Protein AF-S0F4K4-F1 (afdb_monomer_lite)

InterPro domains:
  IPR004452 L-lactate oxidation iron-sulfur protein LutB/LldF [PTHR47153] (4-119)
  IPR009051 Alpha-helical ferredoxin [G3DSA:1.10.1060.10] (3-55)
  IPR017896 4Fe-4S ferredoxin-type, iron-sulphur binding domain [PS51379] (7-36)
  IPR017900 4Fe-4S ferredoxin, iron-sulphur binding, conserved site [PS00198] (17-28)

Sequence (120 aa):
MGMLKDPQQYYDNVSACSLCHSCQNVCPAKVDLADQIYCWRQKLHTLGVASPSKKLMSGGMQFLMERPSLFNMALHHASVANALPHWLVYNSLNDWGKEHEMPVFAKESFNEMWKKNKVK

Secondary structure (DSSP, 8-state):
-HHHH-TTTSTTGGGG-----HHHHT-TT---HHHHHHHHHHHTTTTT-S-HHHHHHHHHHHHHHT-HHHHHHHHHHGGGGGGS-HHHHSSTT-SGGGTSPPP---SS-HHHHHHTT---

Structure (mmCIF, N/CA/C/O backbone):
data_AF-S0F4K4-F1
#
_entry.id   AF-S0F4K4-F1
#
loop_
_atom_site.group_PDB
_atom_site.id
_atom_site.type_symbol
_atom_site.label_atom_id
_atom_site.label_alt_id
_atom_site.label_comp_id
_atom_site.label_asym_id
_atom_site.label_entity_id
_atom_site.label_seq_id
_atom_site.pdbx_PDB_ins_code
_atom_site.Cartn_x
_atom_site.Cartn_y
_atom_site.Cartn_z
_atom_site.occupancy
_atom_site.B_iso_or_equiv
_atom_site.auth_seq_id
_atom_site.auth_comp_id
_atom_site.auth_asym_id
_atom_site.auth_atom_id
_atom_site.pdbx_PDB_model_num
ATOM 1 N N . MET A 1 1 ? -15.526 6.062 21.512 1.00 62.91 1 MET A N 1
ATOM 2 C CA . MET A 1 1 ? -14.787 5.506 20.356 1.00 62.91 1 MET A CA 1
ATOM 3 C C . MET A 1 1 ? -15.392 4.160 19.993 1.00 62.91 1 MET A C 1
ATOM 5 O O . MET A 1 1 ? -15.484 3.329 20.887 1.00 62.91 1 MET A O 1
ATOM 9 N N . GLY A 1 2 ? -15.823 3.950 18.743 1.00 79.12 2 GLY A N 1
ATOM 10 C CA . GLY A 1 2 ? -16.499 2.710 18.317 1.00 79.12 2 GLY A CA 1
ATOM 11 C C . GLY A 1 2 ? -15.707 1.443 18.658 1.00 79.12 2 GLY A C 1
ATOM 12 O O . GLY A 1 2 ? -16.232 0.571 19.339 1.00 79.12 2 GLY A O 1
ATOM 13 N N . MET A 1 3 ? -14.406 1.423 18.344 1.00 85.94 3 MET A N 1
ATOM 14 C CA . MET A 1 3 ? -13.493 0.312 18.671 1.00 85.94 3 MET A CA 1
ATOM 15 C C . MET A 1 3 ? -13.393 -0.033 20.159 1.00 85.94 3 MET A C 1
ATOM 17 O O . MET A 1 3 ? -13.126 -1.178 20.493 1.00 85.94 3 MET A O 1
ATOM 21 N N . LEU A 1 4 ? -13.569 0.943 21.055 1.00 85.75 4 LEU A N 1
ATOM 22 C CA . LEU A 1 4 ? -13.535 0.699 22.500 1.00 85.75 4 LEU A CA 1
ATOM 23 C C . LEU A 1 4 ? -14.845 0.069 22.992 1.00 85.75 4 LEU A C 1
ATOM 25 O O . LEU A 1 4 ? -14.841 -0.655 23.980 1.00 85.75 4 LEU A O 1
ATOM 29 N N . LYS A 1 5 ? -15.963 0.372 22.320 1.00 89.38 5 LYS A N 1
ATOM 30 C CA . LYS A 1 5 ? -17.294 -0.119 22.685 1.00 89.38 5 LYS A CA 1
ATOM 31 C C . LYS A 1 5 ? -17.545 -1.520 22.130 1.00 89.38 5 LYS A C 1
ATOM 33 O O . LYS A 1 5 ? -17.977 -2.386 22.876 1.00 89.38 5 LYS A O 1
ATOM 38 N N . ASP A 1 6 ? -17.292 -1.714 20.838 1.00 90.50 6 ASP A N 1
ATOM 39 C CA . ASP A 1 6 ? -17.453 -3.000 20.158 1.00 90.50 6 ASP A CA 1
ATOM 40 C C . ASP A 1 6 ? -16.468 -3.105 18.973 1.00 90.50 6 ASP A C 1
ATOM 42 O O . ASP A 1 6 ? -16.699 -2.537 17.900 1.00 90.50 6 ASP A O 1
ATOM 46 N N . PRO A 1 7 ? -15.345 -3.822 19.141 1.00 89.12 7 PRO A N 1
ATOM 47 C CA . PRO A 1 7 ? -14.360 -3.990 18.080 1.00 89.12 7 PRO A CA 1
ATOM 48 C C . PRO A 1 7 ? -14.871 -4.757 16.856 1.00 89.12 7 PRO A C 1
ATOM 50 O O . PRO A 1 7 ? -14.326 -4.549 15.778 1.00 89.12 7 PRO A O 1
ATOM 53 N N . GLN A 1 8 ? -15.858 -5.652 16.994 1.00 89.50 8 GLN A N 1
ATOM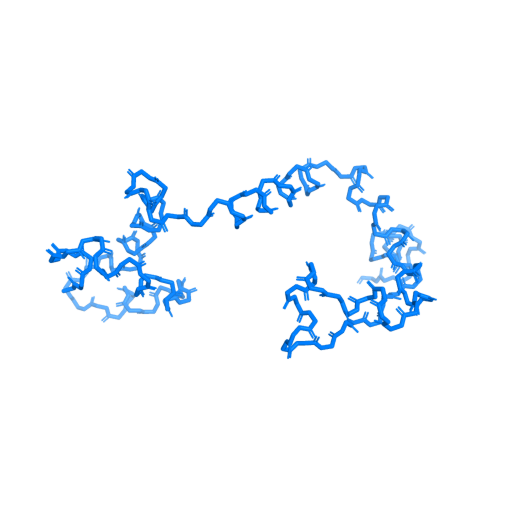 54 C CA . GLN A 1 8 ? -16.369 -6.455 15.875 1.00 89.50 8 GLN A CA 1
ATOM 55 C C . GLN A 1 8 ? -17.377 -5.681 15.035 1.00 89.50 8 GLN A C 1
ATOM 57 O O . GLN A 1 8 ? -17.433 -5.872 13.824 1.00 89.50 8 GLN A O 1
ATOM 62 N N . GLN A 1 9 ? -18.149 -4.792 15.659 1.00 90.81 9 GLN A N 1
ATOM 63 C CA . GLN A 1 9 ? -19.102 -3.952 14.944 1.00 90.81 9 GLN A CA 1
ATOM 64 C C . GLN A 1 9 ? -18.426 -2.766 14.238 1.00 90.81 9 GLN A C 1
ATOM 66 O O . GLN A 1 9 ? -18.838 -2.400 13.142 1.00 90.81 9 GLN A O 1
ATOM 71 N N . TYR A 1 10 ? -17.404 -2.159 14.854 1.00 91.25 10 TYR A N 1
ATOM 72 C CA . TYR A 1 10 ? -16.856 -0.858 14.430 1.00 91.25 10 TYR A CA 1
ATOM 73 C C . TYR A 1 10 ? -15.440 -0.918 13.829 1.00 91.25 10 TYR A C 1
ATOM 75 O O . TYR A 1 10 ? -14.767 0.118 13.769 1.00 91.25 10 TYR A O 1
ATOM 83 N N . TYR A 1 11 ? -14.974 -2.101 13.416 1.00 89.44 11 TYR A N 1
ATOM 84 C CA . TYR A 1 11 ? -13.607 -2.344 12.926 1.00 89.44 11 TYR A CA 1
ATOM 85 C C . TYR A 1 11 ? -13.213 -1.548 11.678 1.00 89.44 11 TYR A C 1
ATOM 87 O O . TYR A 1 11 ? -12.034 -1.321 11.425 1.00 89.44 11 TYR A O 1
ATOM 95 N N . ASP A 1 12 ? -14.184 -1.141 10.880 1.00 88.25 12 ASP A N 1
ATOM 96 C CA . ASP A 1 12 ? -14.013 -0.386 9.644 1.00 88.25 12 ASP A CA 1
ATOM 97 C C . ASP A 1 12 ? -13.630 1.081 9.898 1.00 88.25 12 ASP A C 1
ATOM 99 O O . ASP A 1 12 ? -12.842 1.665 9.151 1.00 88.25 12 ASP A O 1
ATOM 103 N N . ASN A 1 13 ? -14.096 1.664 11.006 1.00 90.75 13 ASN A N 1
ATOM 104 C CA . ASN A 1 13 ? -13.849 3.067 11.35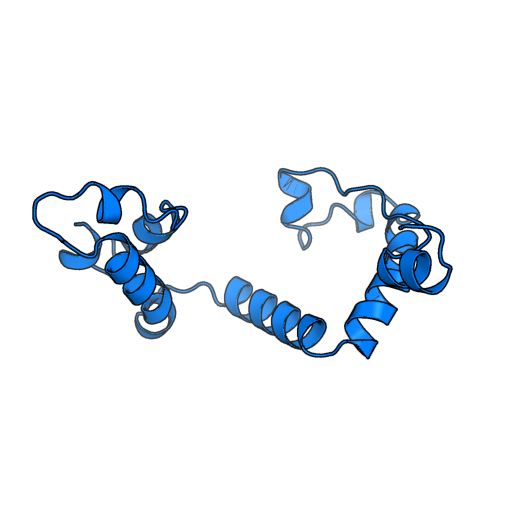0 1.00 90.75 13 ASN A CA 1
ATOM 105 C C . ASN A 1 13 ? -12.363 3.406 11.483 1.00 90.75 13 ASN A C 1
ATOM 107 O O . ASN A 1 13 ? -11.948 4.523 11.165 1.00 90.75 13 ASN A O 1
ATOM 111 N N . VAL A 1 14 ? -11.530 2.459 11.933 1.00 91.25 14 VAL A N 1
ATOM 112 C CA . VAL A 1 14 ? -10.087 2.718 12.042 1.00 91.25 14 VAL A CA 1
ATOM 113 C C . VAL A 1 14 ? -9.440 2.921 10.682 1.00 91.25 14 VAL A C 1
ATOM 115 O O . VAL A 1 14 ? -8.405 3.581 10.621 1.00 91.25 14 VAL A O 1
ATOM 118 N N . SER A 1 15 ? -10.026 2.418 9.592 1.00 88.50 15 SER A N 1
ATOM 119 C CA . SER A 1 15 ? -9.527 2.606 8.226 1.00 88.50 15 SER A CA 1
ATOM 120 C C . SER A 1 15 ? -9.782 4.012 7.674 1.00 88.50 15 SER A C 1
ATOM 122 O O . SER A 1 15 ? -9.051 4.431 6.783 1.00 88.50 15 SER A O 1
ATOM 124 N N . ALA A 1 16 ? -10.716 4.781 8.246 1.00 90.81 16 ALA A N 1
ATOM 125 C CA . ALA A 1 16 ? -10.994 6.158 7.824 1.00 90.81 16 ALA A CA 1
ATOM 126 C C . ALA A 1 16 ? -9.877 7.159 8.197 1.00 90.81 16 ALA A C 1
ATOM 128 O O . ALA A 1 16 ? -9.755 8.223 7.597 1.00 90.81 16 ALA A O 1
ATOM 129 N N . CYS A 1 17 ? -9.042 6.838 9.191 1.00 92.50 17 CYS A N 1
ATOM 130 C CA . CYS A 1 17 ? -7.933 7.697 9.610 1.00 92.50 17 CYS A CA 1
ATOM 131 C C . CYS A 1 17 ? -6.752 7.629 8.619 1.00 92.50 17 CYS A C 1
ATOM 133 O O . CYS A 1 17 ? -6.237 6.554 8.336 1.00 92.50 17 CYS A O 1
ATOM 135 N N . SER A 1 18 ? -6.226 8.756 8.143 1.00 94.12 18 SER A N 1
ATOM 136 C CA . SER A 1 18 ? -5.025 8.761 7.285 1.00 94.12 18 SER A CA 1
ATOM 137 C C . SER A 1 18 ? -3.701 8.588 8.045 1.00 94.12 18 SER A C 1
ATOM 139 O O . SER A 1 18 ? -2.650 8.551 7.417 1.00 94.12 18 SER A O 1
ATOM 141 N N . LEU A 1 19 ? -3.739 8.480 9.382 1.00 94.75 19 LEU A N 1
ATOM 142 C CA . LEU A 1 19 ? -2.563 8.464 10.267 1.00 94.75 19 LEU A CA 1
ATOM 143 C C . LEU A 1 19 ? -1.643 9.690 10.089 1.00 94.75 19 LEU A C 1
ATOM 145 O O . LEU A 1 19 ? -0.429 9.592 10.187 1.00 94.75 19 LEU A O 1
ATOM 149 N N . CYS A 1 20 ? -2.212 10.879 9.873 1.00 95.50 20 CYS A N 1
ATOM 150 C CA . CYS A 1 20 ? -1.435 12.122 9.764 1.00 95.50 20 CYS A CA 1
ATOM 151 C C . CYS A 1 20 ? -0.954 12.707 11.112 1.00 95.50 20 CYS A C 1
ATOM 153 O O . CYS A 1 20 ? -0.313 13.753 11.122 1.00 95.50 20 CYS A O 1
ATOM 155 N N . HIS A 1 21 ? -1.305 12.084 12.247 1.00 94.88 21 HIS A N 1
ATOM 156 C CA . HIS A 1 21 ? -0.977 12.503 13.626 1.00 94.88 21 HIS A CA 1
ATOM 157 C C . HIS A 1 21 ? -1.412 13.923 14.049 1.00 94.88 21 HIS A C 1
ATOM 159 O O . HIS A 1 21 ? -1.108 14.357 15.161 1.00 94.88 21 HIS A O 1
ATOM 165 N N . SER A 1 22 ? -2.191 14.643 13.235 1.00 95.31 22 SER A N 1
ATOM 166 C CA . SER A 1 22 ? -2.631 16.007 13.564 1.00 95.31 22 SER A CA 1
ATOM 167 C C . SER A 1 22 ? -3.445 16.067 14.862 1.00 95.31 22 SER A C 1
ATOM 169 O O . SER A 1 22 ? -3.180 16.910 15.715 1.00 95.31 22 SER A O 1
ATOM 171 N N . CYS A 1 23 ? -4.384 15.135 15.053 1.00 92.94 23 CYS A N 1
ATOM 172 C CA . CYS A 1 23 ? -5.250 15.077 16.233 1.00 92.94 23 CYS A CA 1
ATOM 173 C C . CYS A 1 23 ? -4.477 14.862 17.543 1.00 92.94 23 CYS A C 1
ATOM 175 O O . CYS A 1 23 ? -4.850 15.423 18.569 1.00 92.94 23 CYS A O 1
ATOM 177 N N . GLN A 1 24 ? -3.398 14.083 17.501 1.00 94.38 24 GLN A N 1
ATOM 178 C CA . GLN A 1 24 ? -2.531 13.816 18.646 1.00 94.38 24 GLN A CA 1
ATOM 179 C C . GLN A 1 24 ? -1.693 15.052 18.993 1.00 94.38 24 GLN A C 1
ATOM 181 O O . GLN A 1 24 ? -1.618 15.439 20.158 1.00 94.38 24 GLN A O 1
ATOM 186 N N . ASN A 1 25 ? -1.153 15.737 17.980 1.00 94.44 25 ASN A N 1
ATOM 187 C CA . ASN A 1 25 ? -0.327 16.932 18.168 1.00 94.44 25 ASN A CA 1
ATOM 188 C C . ASN A 1 25 ? -1.100 18.112 18.776 1.00 94.44 25 ASN A C 1
ATOM 190 O O . ASN A 1 25 ? -0.562 18.825 19.624 1.00 94.44 25 ASN A O 1
ATOM 194 N N . VAL A 1 26 ? -2.359 18.311 18.373 1.00 95.94 26 VAL A N 1
ATOM 195 C CA . VAL A 1 26 ? -3.196 19.421 18.868 1.00 95.94 26 VAL A CA 1
ATOM 196 C C . VAL A 1 26 ? -3.903 19.108 20.188 1.00 95.94 26 VAL A C 1
ATOM 198 O O . VAL A 1 26 ? -4.535 19.990 20.765 1.00 95.94 26 VAL A O 1
ATOM 201 N N . CYS A 1 27 ? -3.842 17.862 20.668 1.00 94.62 27 CYS A N 1
ATOM 202 C CA . CYS A 1 27 ? -4.607 17.447 21.835 1.00 94.62 27 CYS A CA 1
ATOM 203 C C . CYS A 1 27 ? -4.053 18.098 23.120 1.00 94.62 27 CYS A C 1
ATOM 205 O O . CYS A 1 27 ? -2.911 17.815 23.503 1.00 94.62 27 CYS A O 1
ATOM 207 N N . PRO A 1 28 ? -4.852 18.902 23.851 1.00 95.38 28 PRO A N 1
ATOM 208 C CA . PRO A 1 28 ? -4.407 19.515 25.103 1.00 95.38 28 PRO A CA 1
ATOM 209 C C . PRO A 1 28 ? -4.213 18.480 26.219 1.00 95.38 28 PRO A C 1
ATOM 211 O O . PRO A 1 28 ? -3.343 18.643 27.066 1.00 95.38 28 PRO A O 1
ATOM 214 N N . ALA A 1 29 ? -4.982 17.388 26.189 1.00 95.19 29 ALA A N 1
ATOM 215 C CA . ALA A 1 29 ? -4.915 16.300 27.162 1.00 95.19 29 ALA A CA 1
ATOM 216 C C . ALA A 1 29 ? -3.825 15.255 26.849 1.00 95.19 29 ALA A C 1
ATOM 218 O O . ALA A 1 29 ? -3.725 14.266 27.568 1.00 95.19 29 ALA A O 1
ATOM 219 N N . LYS A 1 30 ? -3.033 15.455 25.781 1.00 91.25 30 LYS A N 1
ATOM 220 C CA . LYS A 1 30 ? -1.943 14.554 25.358 1.00 91.25 30 LYS A CA 1
ATOM 221 C C . LYS A 1 30 ? -2.378 13.090 25.210 1.00 91.25 30 LYS A C 1
ATOM 223 O O . LYS A 1 30 ? -1.686 12.176 25.634 1.00 91.25 30 LYS A O 1
ATOM 228 N N . VAL A 1 31 ? -3.545 12.877 24.602 1.00 92.19 31 VAL A N 1
ATOM 229 C CA . VAL A 1 31 ? -4.039 11.532 24.290 1.00 92.19 31 VAL A CA 1
ATOM 230 C C . VAL A 1 31 ? -3.462 11.069 22.954 1.00 92.19 31 VAL A C 1
ATOM 232 O O . VAL A 1 31 ? -3.657 11.724 21.928 1.00 92.19 31 VAL A O 1
ATOM 235 N N . ASP A 1 32 ? -2.837 9.895 22.950 1.00 92.38 32 ASP A N 1
ATOM 236 C CA . ASP A 1 32 ? -2.218 9.300 21.760 1.00 92.38 32 ASP A CA 1
ATOM 237 C C . ASP A 1 32 ? -3.247 8.618 20.847 1.00 92.38 32 ASP A C 1
ATOM 239 O O . ASP A 1 32 ? -3.306 7.395 20.714 1.00 92.38 32 ASP A O 1
ATOM 243 N N . LEU A 1 33 ? -4.136 9.417 20.251 1.00 91.12 33 LEU A N 1
ATOM 244 C CA . LEU A 1 33 ? -5.253 8.917 19.443 1.00 91.12 33 LEU A CA 1
ATOM 245 C C . LEU A 1 33 ? -4.793 8.196 18.170 1.00 91.12 33 LEU A C 1
ATOM 247 O O . LEU A 1 33 ? -5.324 7.133 17.845 1.00 91.12 33 LEU A O 1
ATOM 251 N N . ALA A 1 34 ? -3.831 8.764 17.437 1.00 93.50 34 ALA A N 1
ATOM 252 C CA . ALA A 1 34 ? -3.368 8.171 16.185 1.00 93.50 34 ALA A CA 1
ATOM 253 C C . ALA A 1 34 ? -2.626 6.848 16.439 1.00 93.50 34 ALA A C 1
ATOM 255 O O . ALA A 1 34 ? -2.888 5.864 15.745 1.00 93.50 34 ALA A O 1
ATOM 256 N N . ASP A 1 35 ? -1.809 6.782 17.493 1.00 93.62 35 ASP A N 1
ATOM 257 C CA . ASP A 1 35 ? -1.110 5.555 17.892 1.00 93.62 35 ASP A CA 1
ATOM 258 C C . ASP A 1 35 ? -2.069 4.460 18.374 1.00 93.62 35 ASP A C 1
ATOM 260 O O . ASP A 1 35 ? -1.893 3.283 18.045 1.00 93.62 35 ASP A O 1
ATOM 264 N N . GLN A 1 36 ? -3.136 4.824 19.094 1.00 92.81 36 GLN A N 1
ATOM 265 C CA . GLN A 1 36 ? -4.194 3.879 19.466 1.00 92.81 36 GLN A CA 1
ATOM 266 C C . GLN A 1 36 ? -4.890 3.298 18.232 1.00 92.81 36 GLN A C 1
ATOM 268 O O . GLN A 1 36 ? -5.064 2.080 18.135 1.00 92.81 36 GLN A O 1
ATOM 273 N N . ILE A 1 37 ? -5.240 4.146 17.259 1.00 94.19 37 ILE A N 1
ATOM 274 C CA . ILE A 1 37 ? -5.830 3.707 15.987 1.00 94.19 37 ILE A CA 1
ATOM 275 C C . ILE A 1 37 ? -4.865 2.783 15.238 1.00 94.19 37 ILE A C 1
ATOM 277 O O . ILE A 1 37 ? -5.288 1.740 14.733 1.00 94.19 37 ILE A O 1
ATOM 281 N N . TYR A 1 38 ? -3.574 3.120 15.197 1.00 94.19 38 TYR A N 1
ATOM 282 C CA . TYR A 1 38 ? -2.549 2.268 14.599 1.00 94.19 38 TYR A CA 1
ATOM 283 C C . TYR A 1 38 ? -2.487 0.893 15.279 1.00 94.19 38 TYR A C 1
ATOM 285 O O . TYR A 1 38 ? -2.577 -0.135 14.605 1.00 94.19 38 TYR A O 1
ATOM 293 N N . CYS A 1 39 ? -2.436 0.853 16.612 1.00 93.06 39 CYS A N 1
ATOM 294 C CA . CYS A 1 39 ? -2.456 -0.394 17.378 1.00 93.06 39 CYS A CA 1
ATOM 295 C C . CYS A 1 39 ? -3.711 -1.234 17.095 1.00 93.06 39 CYS A C 1
ATOM 297 O O . CYS A 1 39 ? -3.627 -2.457 16.966 1.00 93.06 39 CYS A O 1
ATOM 299 N N . TRP A 1 40 ? -4.879 -0.600 16.976 1.00 93.31 40 TRP A N 1
ATOM 300 C CA . TRP A 1 40 ? -6.116 -1.297 16.626 1.00 93.31 40 TRP A CA 1
ATOM 301 C C . TRP A 1 40 ? -6.090 -1.873 15.213 1.00 93.31 40 TRP A C 1
ATOM 303 O O . TRP A 1 40 ? -6.509 -3.018 15.038 1.00 93.31 40 TRP A O 1
ATOM 313 N N . ARG A 1 41 ? -5.531 -1.153 14.231 1.00 92.44 41 ARG A N 1
ATOM 314 C CA . ARG A 1 41 ? -5.337 -1.679 12.869 1.00 92.44 41 ARG A CA 1
ATOM 315 C C . ARG A 1 41 ? -4.512 -2.966 12.865 1.00 92.44 41 ARG A C 1
ATOM 317 O O . ARG A 1 41 ? -4.886 -3.916 12.183 1.00 92.44 41 ARG A O 1
ATOM 324 N N . GLN A 1 42 ? -3.450 -3.034 13.670 1.00 91.06 42 GLN A N 1
ATOM 325 C CA . GLN A 1 42 ? -2.619 -4.243 13.785 1.00 91.06 42 GLN A CA 1
ATOM 326 C C . GLN A 1 42 ? -3.385 -5.431 14.393 1.00 91.06 42 GLN A C 1
ATOM 328 O O . GLN A 1 42 ? -3.163 -6.585 14.027 1.00 91.06 42 GLN A O 1
ATOM 333 N N . LYS A 1 43 ? -4.342 -5.159 15.288 1.00 91.56 43 LYS A N 1
ATOM 334 C CA . LYS A 1 43 ? -5.161 -6.186 15.951 1.00 91.56 43 LYS A CA 1
ATOM 335 C C . LYS A 1 43 ? -6.329 -6.702 15.101 1.00 91.56 43 LYS A C 1
ATOM 337 O O . LYS A 1 43 ? -6.917 -7.722 15.461 1.00 91.56 43 LYS A O 1
ATOM 342 N N . LEU A 1 44 ? -6.648 -6.086 13.960 1.00 90.31 44 LEU A N 1
ATOM 343 C CA . LEU A 1 44 ? -7.766 -6.518 13.101 1.00 90.31 44 LEU A CA 1
ATOM 344 C C . LEU A 1 44 ? -7.664 -7.988 12.675 1.00 90.31 44 LEU A C 1
ATOM 346 O O . LEU A 1 44 ? -8.674 -8.686 12.602 1.00 90.31 44 LEU A O 1
ATOM 350 N N . HIS A 1 45 ? -6.445 -8.482 12.445 1.00 87.38 45 HIS A N 1
ATOM 351 C CA . HIS A 1 45 ? -6.227 -9.889 12.122 1.00 87.38 45 HIS A CA 1
ATOM 352 C C . HIS A 1 45 ? -6.592 -10.814 13.290 1.00 87.38 45 HIS A C 1
ATOM 354 O O . HIS A 1 45 ? -7.282 -11.809 13.096 1.00 87.38 45 HIS A O 1
ATOM 360 N N . THR A 1 46 ? -6.167 -10.471 14.510 1.00 89.25 46 THR A N 1
ATOM 361 C CA . THR A 1 46 ? -6.482 -11.257 15.717 1.00 89.25 46 THR A CA 1
ATOM 362 C C . THR A 1 46 ? -7.971 -11.263 16.056 1.00 89.25 46 THR A C 1
ATOM 364 O O . THR A 1 46 ? -8.449 -12.211 16.664 1.00 89.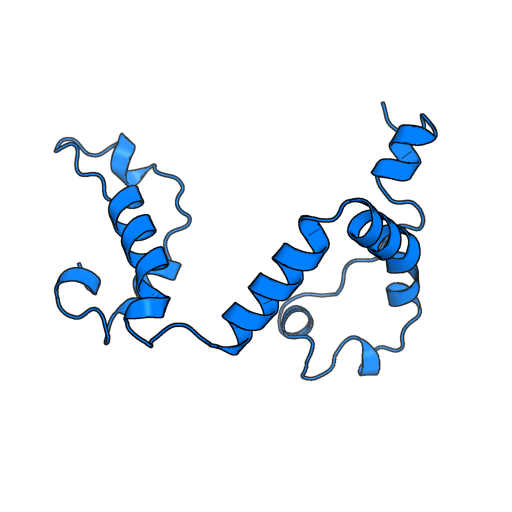25 46 THR A O 1
ATOM 367 N N . LEU A 1 47 ? -8.709 -10.238 15.626 1.00 88.62 47 LEU A N 1
ATOM 368 C CA . LEU A 1 47 ? -10.157 -10.129 15.811 1.00 88.62 47 LEU A CA 1
ATOM 369 C C . LEU A 1 47 ? -10.968 -10.919 14.765 1.00 88.62 47 LEU A C 1
ATOM 371 O O . LEU A 1 47 ? -12.190 -10.966 14.867 1.00 88.62 47 LEU A O 1
ATOM 375 N N . GLY A 1 48 ? -10.322 -11.514 13.754 1.00 88.69 48 GLY A N 1
ATOM 376 C CA . GLY A 1 48 ? -10.992 -12.289 12.700 1.00 88.69 48 GLY A CA 1
ATOM 377 C C . GLY A 1 48 ? -11.768 -11.454 11.673 1.00 88.69 48 GLY A C 1
ATOM 378 O O . GLY A 1 48 ? -12.415 -12.017 10.798 1.00 88.69 48 GLY A O 1
ATOM 379 N N . VAL A 1 49 ? -11.688 -10.123 11.749 1.00 87.75 49 VAL A N 1
ATOM 380 C CA . VAL A 1 49 ? -12.406 -9.180 10.864 1.00 87.75 49 VAL A CA 1
ATOM 381 C C . VAL A 1 49 ? -11.564 -8.708 9.673 1.00 87.75 49 VAL A C 1
ATOM 383 O O . VAL A 1 49 ? -12.048 -8.004 8.789 1.00 87.75 49 VAL A O 1
ATOM 386 N N . ALA A 1 50 ? -10.281 -9.079 9.623 1.00 85.44 50 ALA A N 1
ATOM 387 C CA . ALA A 1 50 ? -9.412 -8.747 8.501 1.00 85.44 50 ALA A CA 1
ATOM 388 C C . ALA A 1 50 ? -9.755 -9.584 7.256 1.00 85.44 50 ALA A C 1
ATOM 390 O O . ALA A 1 50 ? -9.826 -10.808 7.313 1.00 85.44 50 ALA A O 1
ATOM 391 N N . SER A 1 51 ? -9.885 -8.922 6.104 1.00 86.19 51 SER A N 1
ATOM 392 C CA . SER A 1 51 ? -10.138 -9.585 4.820 1.00 86.19 51 SER A CA 1
ATOM 393 C C . SER A 1 51 ? -8.962 -10.496 4.407 1.00 86.19 51 SER A C 1
ATOM 395 O O . SER A 1 51 ? -7.839 -10.000 4.243 1.00 86.19 51 SER A O 1
ATOM 397 N N . PRO A 1 52 ? -9.192 -11.806 4.179 1.00 87.56 52 PRO A N 1
ATOM 398 C CA . PRO A 1 52 ? -8.136 -12.738 3.777 1.00 87.56 52 PRO A CA 1
ATOM 399 C C . PRO A 1 52 ? -7.504 -12.401 2.422 1.00 87.56 52 PRO A C 1
ATOM 401 O O . PRO A 1 52 ? -6.292 -12.532 2.263 1.00 87.56 52 PRO A O 1
ATOM 404 N N . SER A 1 53 ? -8.299 -11.919 1.461 1.00 87.31 53 SER A N 1
ATOM 405 C CA . SER A 1 53 ? -7.808 -11.534 0.132 1.00 87.31 53 SER A CA 1
ATOM 406 C C . SER A 1 53 ? -6.844 -10.351 0.210 1.00 87.31 53 SER A C 1
ATOM 408 O O . SER A 1 53 ? -5.762 -10.402 -0.375 1.00 87.31 53 SER A O 1
ATOM 410 N N . LYS A 1 54 ? -7.173 -9.328 1.011 1.00 84.81 54 LYS A N 1
ATOM 411 C CA . LYS A 1 54 ? -6.276 -8.186 1.260 1.00 84.81 54 LYS A CA 1
ATOM 412 C C . LYS A 1 54 ? -4.979 -8.624 1.937 1.00 84.81 54 LYS A C 1
ATOM 414 O O . LYS A 1 54 ? -3.911 -8.131 1.584 1.00 84.81 54 LYS A O 1
ATOM 419 N N . LYS A 1 55 ? -5.051 -9.572 2.879 1.00 87.62 55 LYS A N 1
ATOM 420 C CA . LYS A 1 55 ? -3.859 -10.125 3.537 1.00 87.62 55 LYS A CA 1
ATOM 421 C C . LYS A 1 55 ? -2.952 -10.852 2.543 1.00 87.62 55 LYS A C 1
ATOM 423 O O . LYS A 1 55 ? -1.744 -10.634 2.564 1.00 87.62 55 LYS A O 1
ATOM 428 N N . LEU A 1 56 ? -3.528 -11.680 1.671 1.00 91.12 56 LEU A N 1
ATOM 429 C CA . LEU A 1 56 ? -2.776 -12.397 0.642 1.00 91.12 56 LEU A CA 1
ATOM 430 C C . LEU A 1 56 ? -2.124 -11.430 -0.357 1.00 91.12 56 LEU A C 1
ATOM 432 O O . LEU A 1 56 ? -0.932 -11.554 -0.627 1.00 91.12 56 LEU A O 1
ATOM 436 N N . MET A 1 57 ? -2.877 -10.440 -0.850 1.00 89.69 57 MET A N 1
ATOM 437 C CA . MET A 1 57 ? -2.357 -9.404 -1.749 1.00 89.69 57 MET A CA 1
ATOM 438 C C . MET A 1 57 ? -1.197 -8.637 -1.099 1.00 89.69 57 MET A C 1
ATOM 440 O O . MET A 1 57 ? -0.131 -8.518 -1.698 1.00 89.69 57 MET A O 1
ATOM 444 N N . SER A 1 58 ? -1.380 -8.171 0.141 1.00 90.38 58 SER A N 1
ATOM 445 C CA . SER A 1 58 ? -0.352 -7.438 0.889 1.00 90.38 58 SER A CA 1
ATOM 446 C C . SER A 1 58 ? 0.912 -8.278 1.100 1.00 90.38 58 SER A C 1
ATOM 448 O O . SER A 1 58 ? 2.017 -7.803 0.846 1.00 90.38 58 SER A O 1
ATOM 450 N N . GLY A 1 59 ? 0.765 -9.558 1.461 1.00 92.94 59 GLY A N 1
ATOM 451 C CA . GLY A 1 59 ? 1.898 -10.482 1.567 1.00 92.94 59 GLY A CA 1
ATOM 452 C C . GLY A 1 59 ? 2.626 -10.692 0.233 1.00 92.94 59 GLY A C 1
ATOM 453 O O . GLY A 1 59 ? 3.854 -10.752 0.202 1.00 92.94 59 GLY A O 1
ATOM 454 N N . GLY A 1 60 ? 1.892 -10.739 -0.882 1.00 93.75 60 GLY A N 1
ATOM 455 C CA . GLY A 1 60 ? 2.472 -10.778 -2.227 1.00 93.75 60 GLY A CA 1
ATOM 456 C C . GLY A 1 60 ? 3.259 -9.510 -2.571 1.00 93.75 60 GLY A C 1
ATOM 457 O O . GLY A 1 60 ? 4.375 -9.598 -3.088 1.00 93.75 60 GLY A O 1
ATOM 458 N N . MET A 1 61 ? 2.721 -8.334 -2.233 1.00 92.94 61 MET A N 1
ATOM 459 C CA . MET A 1 61 ? 3.421 -7.055 -2.401 1.00 92.94 61 MET A CA 1
ATOM 460 C C . MET A 1 61 ? 4.695 -7.005 -1.558 1.00 92.94 61 MET A C 1
ATOM 462 O O . MET A 1 61 ? 5.747 -6.654 -2.086 1.00 92.94 61 MET A O 1
ATOM 466 N N . GLN A 1 62 ? 4.626 -7.418 -0.289 1.00 94.31 62 GLN A N 1
ATOM 467 C CA . GLN A 1 62 ? 5.786 -7.518 0.598 1.00 94.31 62 GLN A CA 1
ATOM 468 C C . GLN A 1 62 ? 6.871 -8.414 -0.015 1.00 94.31 62 GLN A C 1
ATOM 470 O O . GLN A 1 62 ? 8.006 -7.980 -0.189 1.00 94.31 62 GLN A O 1
ATOM 475 N N . PHE A 1 63 ? 6.509 -9.627 -0.437 1.00 95.81 63 PHE A N 1
ATOM 476 C CA . PHE A 1 63 ? 7.426 -10.586 -1.057 1.00 95.81 63 PHE A CA 1
ATOM 477 C C . PHE A 1 63 ? 8.136 -10.021 -2.301 1.00 95.81 63 PHE A C 1
ATOM 479 O O . PHE A 1 63 ? 9.319 -10.299 -2.530 1.00 95.81 63 PHE A O 1
ATOM 486 N N . LEU A 1 64 ? 7.412 -9.256 -3.122 1.00 94.88 64 LEU A N 1
ATOM 487 C CA . LEU A 1 64 ? 7.940 -8.632 -4.333 1.00 94.88 64 LEU A CA 1
ATOM 488 C C . LEU A 1 64 ? 8.835 -7.424 -4.010 1.00 94.88 64 LEU A C 1
ATOM 490 O O . LEU A 1 64 ? 9.910 -7.299 -4.593 1.00 94.88 64 LEU A O 1
ATOM 494 N N . MET A 1 65 ? 8.427 -6.566 -3.071 1.00 92.94 65 MET A N 1
ATOM 495 C CA . MET A 1 65 ? 9.148 -5.339 -2.704 1.00 92.94 65 MET A CA 1
ATOM 496 C C . MET A 1 65 ? 10.406 -5.600 -1.865 1.00 92.94 65 MET A C 1
ATOM 498 O O . MET A 1 65 ? 11.403 -4.904 -2.037 1.00 92.94 65 MET A O 1
ATOM 502 N N . GLU A 1 66 ? 10.408 -6.623 -1.007 1.00 96.00 66 GLU A N 1
ATOM 503 C CA . GLU A 1 66 ? 11.577 -7.006 -0.196 1.00 96.00 66 GLU A CA 1
ATOM 504 C C . GLU A 1 66 ? 12.740 -7.560 -1.034 1.00 96.00 66 GLU A C 1
ATOM 506 O O . GLU A 1 66 ? 13.859 -7.692 -0.536 1.00 96.00 66 GLU A O 1
ATOM 511 N N . ARG A 1 67 ? 12.503 -7.891 -2.311 1.00 96.19 67 ARG A N 1
ATOM 512 C CA . ARG A 1 67 ? 13.515 -8.451 -3.213 1.00 96.19 67 ARG A CA 1
ATOM 513 C C . ARG A 1 67 ? 13.813 -7.494 -4.363 1.00 96.19 67 ARG A C 1
ATOM 515 O O . ARG A 1 67 ? 13.130 -7.541 -5.388 1.00 96.19 67 ARG A O 1
ATOM 522 N N . PRO A 1 68 ? 14.890 -6.691 -4.267 1.00 92.88 68 PRO A N 1
ATOM 523 C CA . PRO A 1 68 ? 15.219 -5.694 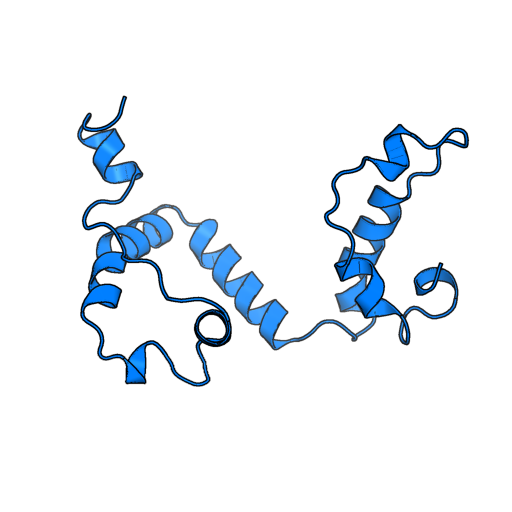-5.280 1.00 92.88 68 PRO A CA 1
ATOM 524 C C . PRO A 1 68 ? 15.368 -6.263 -6.694 1.00 92.88 68 PRO A C 1
ATOM 526 O O . PRO A 1 68 ? 14.982 -5.606 -7.655 1.00 92.88 68 PRO A O 1
ATOM 529 N N . SER A 1 69 ? 15.915 -7.471 -6.859 1.00 93.12 69 SER A N 1
ATOM 530 C CA . SER A 1 69 ? 16.069 -8.092 -8.182 1.00 93.12 69 SER A CA 1
ATOM 531 C C . SER A 1 69 ? 14.719 -8.384 -8.844 1.00 93.12 69 SER A C 1
ATOM 533 O O . SER A 1 69 ? 14.512 -7.988 -9.989 1.00 93.12 69 SER A O 1
ATOM 535 N N . LEU A 1 70 ? 13.786 -9.003 -8.111 1.00 94.69 70 LEU A N 1
ATOM 536 C CA . LEU A 1 70 ? 12.429 -9.280 -8.594 1.00 94.69 70 LEU A CA 1
ATOM 537 C C . LEU A 1 70 ? 11.665 -7.988 -8.870 1.00 94.69 70 LEU A C 1
ATOM 539 O O . LEU A 1 70 ? 11.053 -7.857 -9.927 1.00 94.69 70 LEU A O 1
ATOM 543 N N . PHE A 1 71 ? 11.746 -7.026 -7.951 1.00 93.94 71 PHE A N 1
ATOM 544 C CA . PHE A 1 71 ? 11.105 -5.725 -8.100 1.00 93.94 71 PHE A CA 1
ATOM 545 C C . PHE A 1 71 ? 11.573 -4.996 -9.369 1.00 93.94 71 PHE A C 1
ATOM 547 O O . PHE A 1 71 ? 10.755 -4.573 -10.183 1.00 93.94 71 PHE A O 1
ATOM 554 N N . ASN A 1 72 ? 12.889 -4.898 -9.584 1.00 91.94 72 ASN A N 1
ATOM 555 C CA . ASN A 1 72 ? 13.439 -4.226 -10.764 1.00 91.94 72 ASN A CA 1
ATOM 556 C C . ASN A 1 72 ? 13.125 -4.979 -12.064 1.00 91.94 72 ASN A C 1
ATOM 558 O O . ASN A 1 72 ? 12.871 -4.341 -13.082 1.00 91.94 72 ASN A O 1
ATOM 562 N N . MET A 1 73 ? 13.098 -6.314 -12.037 1.00 92.12 73 MET A N 1
ATOM 563 C CA . MET A 1 73 ? 12.700 -7.109 -13.200 1.00 92.12 73 MET A CA 1
ATOM 564 C C . MET A 1 73 ? 11.223 -6.882 -13.549 1.00 92.12 73 MET A C 1
ATOM 566 O O . MET A 1 73 ? 10.894 -6.658 -14.713 1.00 92.12 73 MET A O 1
ATOM 570 N N . ALA A 1 74 ? 10.338 -6.874 -12.548 1.00 92.56 74 ALA A N 1
ATOM 571 C CA . ALA A 1 74 ? 8.924 -6.568 -12.744 1.00 92.56 74 ALA A CA 1
ATOM 572 C C . ALA A 1 74 ? 8.727 -5.161 -13.335 1.00 92.56 74 ALA A C 1
ATOM 574 O O .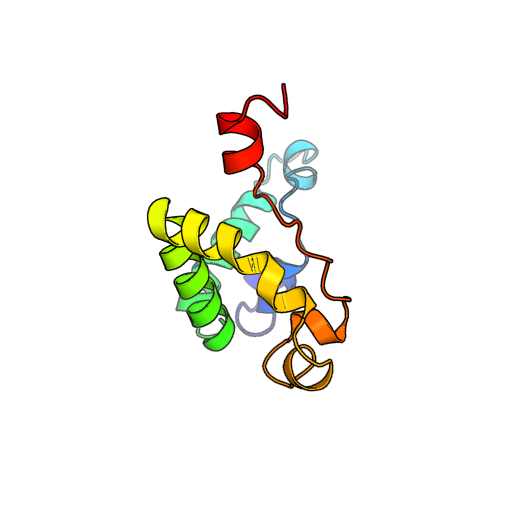 ALA A 1 74 ? 7.960 -5.000 -14.281 1.00 92.56 74 ALA A O 1
ATOM 575 N N . LEU A 1 75 ? 9.468 -4.161 -12.841 1.00 91.75 75 LEU A N 1
ATOM 576 C CA . LEU A 1 75 ? 9.428 -2.798 -13.378 1.00 91.75 75 LEU A CA 1
ATOM 577 C C . LEU A 1 75 ? 9.931 -2.705 -14.822 1.00 91.75 75 LEU A C 1
ATOM 579 O O . LEU A 1 75 ? 9.296 -2.038 -15.634 1.00 91.75 75 LEU A O 1
ATOM 583 N N . HIS A 1 76 ? 11.029 -3.383 -15.159 1.00 89.56 76 HIS A N 1
ATOM 584 C CA . HIS A 1 76 ? 11.568 -3.402 -16.523 1.00 89.56 76 HIS A CA 1
ATOM 585 C C . HIS A 1 76 ? 10.537 -3.936 -17.536 1.00 89.56 76 HIS A C 1
ATOM 587 O O . HIS A 1 76 ? 10.415 -3.429 -18.651 1.00 89.56 76 HIS A O 1
ATOM 593 N N . HIS A 1 77 ? 9.736 -4.925 -17.130 1.00 90.88 77 HIS A N 1
ATOM 594 C CA . HIS A 1 77 ? 8.692 -5.513 -17.972 1.00 90.88 77 HIS A CA 1
ATOM 595 C C . HIS A 1 77 ? 7.309 -4.865 -17.818 1.00 90.88 77 HIS A C 1
ATOM 597 O O . HIS A 1 77 ? 6.386 -5.244 -18.539 1.00 90.88 77 HIS A O 1
ATOM 603 N N . ALA A 1 78 ? 7.146 -3.866 -16.946 1.00 91.19 78 ALA A N 1
ATOM 604 C CA . ALA A 1 78 ? 5.845 -3.251 -16.682 1.00 91.19 78 ALA A CA 1
ATOM 605 C C . ALA A 1 78 ? 5.220 -2.617 -17.938 1.00 91.19 78 ALA A C 1
ATOM 607 O O . ALA A 1 78 ? 4.006 -2.668 -18.121 1.00 91.19 78 ALA A O 1
ATOM 608 N N . SER A 1 79 ? 6.044 -2.092 -18.852 1.00 90.69 79 SER A N 1
ATOM 609 C CA . SER A 1 79 ? 5.587 -1.485 -20.112 1.00 90.69 79 SER A CA 1
ATOM 610 C C . SER A 1 79 ? 4.825 -2.440 -21.041 1.00 90.69 79 SER A C 1
ATOM 612 O O . SER A 1 79 ? 4.049 -1.975 -21.877 1.00 90.69 79 SER A O 1
ATOM 614 N N . VAL A 1 80 ? 4.973 -3.760 -20.868 1.00 90.69 80 VAL A N 1
ATOM 615 C CA . VAL A 1 80 ? 4.204 -4.774 -21.612 1.00 90.69 80 VAL A CA 1
ATOM 616 C C . VAL A 1 80 ? 2.706 -4.661 -21.313 1.00 90.69 80 VAL A C 1
ATOM 618 O O . VAL A 1 80 ? 1.889 -4.899 -22.202 1.00 90.69 80 VAL A O 1
ATOM 621 N N . ALA A 1 81 ? 2.333 -4.224 -20.105 1.00 89.19 81 ALA A N 1
ATOM 622 C CA . ALA A 1 81 ? 0.936 -4.052 -19.715 1.00 89.19 81 ALA A CA 1
ATOM 623 C C . ALA A 1 81 ? 0.190 -3.031 -20.594 1.00 89.19 81 ALA A C 1
ATOM 625 O O . ALA A 1 81 ? -1.009 -3.180 -20.810 1.00 89.19 81 ALA A O 1
ATOM 626 N N . ASN A 1 82 ? 0.897 -2.050 -21.168 1.00 90.75 82 ASN A N 1
ATOM 627 C CA . ASN A 1 82 ? 0.302 -1.046 -22.057 1.00 90.75 82 ASN A CA 1
ATOM 628 C C . ASN A 1 82 ? -0.219 -1.637 -23.377 1.00 90.75 82 ASN A C 1
ATOM 630 O O . ASN A 1 82 ? -1.066 -1.031 -24.025 1.00 90.75 82 ASN A O 1
ATOM 634 N N . ALA A 1 83 ? 0.321 -2.782 -23.808 1.00 91.56 83 ALA A N 1
ATOM 635 C CA . ALA A 1 83 ? -0.068 -3.444 -25.052 1.00 91.56 83 ALA A CA 1
ATOM 636 C C . ALA A 1 83 ? -1.176 -4.490 -24.849 1.00 91.56 83 ALA A C 1
ATOM 638 O O . ALA A 1 83 ? -1.642 -5.090 -25.820 1.00 91.56 83 ALA A O 1
ATOM 639 N N . LEU A 1 84 ? -1.581 -4.745 -23.601 1.00 91.44 84 LEU A N 1
ATOM 640 C CA . LEU A 1 84 ? -2.617 -5.723 -23.307 1.00 91.44 84 LEU A CA 1
ATOM 641 C C . LEU A 1 84 ? -3.994 -5.185 -23.719 1.00 91.44 84 LEU A C 1
ATOM 643 O O . LEU A 1 84 ? -4.290 -4.004 -23.526 1.00 91.44 84 LEU A O 1
ATOM 647 N N . PRO A 1 85 ? -4.867 -6.044 -24.271 1.00 91.56 85 PRO A N 1
ATOM 648 C CA . PRO A 1 85 ? -6.201 -5.627 -24.663 1.00 91.56 85 PRO A CA 1
ATOM 649 C C . PRO A 1 85 ? -7.042 -5.261 -23.434 1.00 91.56 85 PRO A C 1
ATOM 651 O O . PRO A 1 85 ? -6.894 -5.844 -22.359 1.00 91.56 85 PRO A O 1
ATOM 654 N N . HIS A 1 86 ? -7.979 -4.329 -23.619 1.00 88.06 86 HIS A N 1
ATOM 655 C CA . HIS A 1 86 ? -8.767 -3.737 -22.533 1.00 88.06 86 HIS A CA 1
ATOM 656 C C . HIS A 1 86 ? -9.473 -4.778 -21.647 1.00 88.06 86 HIS A C 1
ATOM 658 O O . HIS A 1 86 ? -9.448 -4.656 -20.431 1.00 88.06 86 HIS A O 1
ATOM 664 N N . TRP A 1 87 ? -10.028 -5.849 -22.223 1.00 89.44 87 TRP A N 1
ATOM 665 C CA . TRP A 1 87 ? -10.718 -6.906 -21.467 1.00 89.44 87 TRP A CA 1
ATOM 666 C C . TRP A 1 87 ? -9.797 -7.703 -20.532 1.00 89.44 87 TRP A C 1
ATOM 668 O O . TRP A 1 87 ? -10.257 -8.247 -19.531 1.00 89.44 87 TRP A O 1
ATOM 678 N N . LEU A 1 88 ? -8.502 -7.793 -20.851 1.00 90.06 88 LEU A N 1
ATOM 679 C CA . LEU A 1 88 ? -7.531 -8.489 -20.012 1.00 90.06 88 LEU A CA 1
ATOM 680 C C . LEU A 1 88 ? -7.045 -7.584 -18.879 1.00 90.06 88 LEU A C 1
ATOM 682 O O . LEU A 1 88 ? -6.806 -8.067 -17.777 1.00 90.06 88 LEU A O 1
ATOM 686 N N . VAL A 1 89 ? -6.929 -6.283 -19.148 1.00 88.88 89 VAL A N 1
ATOM 687 C CA . VAL A 1 89 ? -6.532 -5.268 -18.165 1.00 88.88 89 VAL A CA 1
ATOM 688 C C . VAL A 1 89 ? -7.667 -4.980 -17.180 1.00 88.88 89 VAL A C 1
ATOM 690 O O . VAL A 1 89 ? -7.443 -4.960 -15.973 1.00 88.88 89 VAL A O 1
ATOM 693 N N . TYR A 1 90 ? -8.888 -4.799 -17.676 1.00 91.00 90 TYR A N 1
ATOM 694 C CA . TYR A 1 90 ? -10.076 -4.456 -16.897 1.00 91.00 90 TYR A CA 1
ATOM 695 C C . TYR A 1 90 ? -10.968 -5.687 -16.738 1.00 91.00 90 TYR A C 1
ATOM 697 O O . TYR A 1 90 ? -12.008 -5.831 -17.378 1.00 91.00 90 TYR A O 1
ATOM 705 N N . ASN A 1 91 ? -10.516 -6.606 -15.887 1.00 89.50 91 ASN A N 1
ATOM 706 C CA . ASN A 1 91 ? -11.245 -7.817 -15.524 1.00 89.50 91 ASN A CA 1
ATOM 707 C C . ASN A 1 91 ? -11.644 -7.792 -14.036 1.00 89.50 91 ASN A C 1
ATOM 709 O O . ASN A 1 91 ? -11.259 -6.898 -13.285 1.00 89.50 91 ASN A O 1
ATOM 713 N N . SER A 1 92 ? -12.398 -8.797 -13.587 1.00 86.81 92 SER A N 1
ATOM 714 C CA . SER A 1 92 ? -12.890 -8.886 -12.203 1.00 86.81 92 SER A CA 1
ATOM 715 C C . SER A 1 92 ? -11.799 -9.058 -11.138 1.00 86.81 92 SER A C 1
ATOM 717 O O . SER A 1 92 ? -12.077 -8.836 -9.962 1.00 86.81 92 SER A O 1
ATOM 719 N N . LEU A 1 93 ? -10.581 -9.445 -11.528 1.00 85.56 93 LEU A N 1
ATOM 720 C CA . LEU A 1 93 ? -9.421 -9.572 -10.642 1.00 85.56 93 LEU A CA 1
ATOM 721 C C . LEU A 1 93 ? -8.666 -8.244 -10.482 1.00 85.56 93 LEU A C 1
ATOM 723 O O . LEU A 1 93 ? -7.851 -8.116 -9.569 1.00 85.56 93 LEU A O 1
ATOM 727 N N . ASN A 1 94 ? -8.925 -7.258 -11.347 1.00 87.00 94 ASN A N 1
ATOM 728 C CA . ASN A 1 94 ? -8.339 -5.927 -11.257 1.00 87.00 94 ASN A CA 1
ATOM 729 C C . ASN A 1 94 ? -9.282 -4.958 -10.525 1.00 87.00 94 ASN A C 1
ATOM 731 O O . ASN A 1 94 ? -10.008 -4.182 -11.145 1.00 87.00 94 ASN A O 1
ATOM 735 N N . ASP A 1 95 ? -9.241 -4.974 -9.190 1.00 87.44 95 ASP A N 1
ATOM 736 C CA . ASP A 1 95 ? -10.011 -4.032 -8.366 1.00 87.44 95 ASP A CA 1
ATOM 737 C C . ASP A 1 95 ? -9.589 -2.566 -8.574 1.00 87.44 95 ASP A C 1
ATOM 739 O O . ASP A 1 95 ? -10.429 -1.677 -8.458 1.00 87.44 95 ASP A O 1
ATOM 743 N N . TRP A 1 96 ? -8.323 -2.299 -8.926 1.00 87.81 96 TRP A N 1
ATOM 744 C CA . TRP A 1 96 ? -7.841 -0.943 -9.229 1.00 87.81 96 TRP A CA 1
ATOM 745 C C . TRP A 1 96 ? -8.608 -0.334 -10.407 1.00 87.81 96 TRP A C 1
ATOM 747 O O . TRP A 1 96 ? -9.093 0.794 -10.323 1.00 87.81 96 TRP A O 1
ATOM 757 N N . GLY A 1 97 ? -8.801 -1.136 -11.458 1.00 88.44 97 GLY A N 1
ATOM 758 C CA . GLY A 1 97 ? -9.495 -0.759 -12.688 1.00 88.44 97 GLY A CA 1
ATOM 759 C C . GLY A 1 97 ? -10.979 -0.395 -12.539 1.00 88.44 97 GLY A C 1
ATOM 760 O O . GLY A 1 97 ? -11.577 0.054 -13.511 1.00 88.44 97 GLY A O 1
ATOM 761 N N . LYS A 1 98 ? -11.596 -0.606 -11.364 1.00 88.75 98 LYS A N 1
ATOM 762 C CA . LYS A 1 98 ? -13.014 -0.275 -11.116 1.00 88.75 98 LYS A CA 1
ATOM 763 C C . LYS A 1 98 ? -13.250 1.222 -10.949 1.00 88.75 98 LYS A C 1
ATOM 765 O O . LYS A 1 98 ? -14.266 1.735 -11.402 1.00 88.75 98 LYS A O 1
ATOM 770 N N . GLU A 1 99 ? -12.329 1.892 -10.264 1.00 89.25 99 GLU A N 1
ATOM 771 C CA . GLU A 1 99 ? -12.431 3.318 -9.927 1.00 89.25 99 GLU A CA 1
ATOM 772 C C . GLU A 1 99 ? -11.320 4.149 -10.581 1.00 89.25 99 GLU A C 1
ATOM 774 O O . GLU A 1 99 ? -11.446 5.368 -10.673 1.00 89.25 99 GLU A O 1
ATOM 779 N N . HIS A 1 100 ? -10.241 3.508 -11.043 1.00 89.25 100 HIS A N 1
ATOM 780 C CA . HIS A 1 100 ? -9.065 4.177 -11.591 1.00 89.25 100 HIS A CA 1
ATOM 781 C C . HIS A 1 100 ? -8.713 3.629 -12.972 1.00 89.25 100 HIS A C 1
ATOM 783 O O . HIS A 1 100 ? -8.758 2.424 -13.216 1.00 89.25 100 HIS A O 1
ATOM 789 N N . GLU A 1 101 ? -8.270 4.508 -13.867 1.00 90.62 101 GLU A N 1
ATOM 790 C CA . GLU A 1 101 ? -7.624 4.076 -15.102 1.00 90.62 101 GLU A CA 1
ATOM 791 C C . GLU A 1 101 ? -6.213 3.550 -14.810 1.00 90.62 101 GLU A C 1
ATOM 793 O O . GLU A 1 101 ? -5.506 4.017 -13.907 1.00 90.62 101 GLU A O 1
ATOM 798 N N . MET A 1 102 ? -5.790 2.544 -15.574 1.00 91.00 102 MET A N 1
ATOM 799 C CA . MET A 1 102 ? -4.420 2.050 -15.496 1.00 91.00 102 MET A CA 1
ATOM 800 C C . MET A 1 102 ? -3.452 3.113 -16.031 1.00 91.00 102 MET A C 1
ATOM 802 O O . MET A 1 102 ? -3.645 3.601 -17.148 1.00 91.00 102 MET A O 1
ATOM 806 N N . PRO A 1 103 ? -2.393 3.463 -15.280 1.00 89.94 103 PRO A N 1
ATOM 807 C CA . PRO A 1 103 ? -1.406 4.417 -15.754 1.00 89.94 103 PRO A CA 1
ATOM 808 C C . PRO A 1 103 ? -0.631 3.840 -16.942 1.00 89.94 103 PRO A C 1
ATOM 810 O O . PRO A 1 103 ? -0.386 2.636 -17.021 1.00 89.94 103 PRO A O 1
ATOM 813 N N . VAL A 1 104 ? -0.183 4.715 -17.842 1.00 90.69 104 VAL A N 1
ATOM 814 C CA . VAL A 1 104 ? 0.722 4.321 -18.925 1.00 90.69 104 VAL A CA 1
ATOM 815 C C . VAL A 1 104 ? 2.112 4.089 -18.340 1.00 90.69 104 VAL A C 1
ATOM 817 O O . VAL A 1 104 ? 2.774 5.021 -17.879 1.00 90.69 104 VAL A O 1
ATOM 820 N N . PHE A 1 105 ? 2.574 2.842 -18.362 1.00 91.38 105 PHE A N 1
ATOM 821 C CA . PHE A 1 105 ? 3.888 2.483 -17.837 1.00 91.38 105 PHE A CA 1
ATOM 822 C C . PHE A 1 105 ? 5.007 2.992 -18.757 1.00 91.38 105 PHE A C 1
ATOM 824 O O . PHE A 1 105 ? 4.973 2.785 -19.972 1.00 91.38 105 PHE A O 1
ATOM 831 N N . ALA A 1 106 ? 6.025 3.639 -18.188 1.00 91.50 106 ALA A N 1
ATOM 832 C CA . ALA A 1 106 ? 7.194 4.091 -18.939 1.00 91.50 106 ALA A CA 1
ATOM 833 C C . ALA A 1 106 ? 8.037 2.905 -19.448 1.00 91.50 106 ALA A C 1
ATOM 835 O O . ALA A 1 106 ? 8.054 1.834 -18.845 1.00 91.50 106 ALA A O 1
ATOM 836 N N . LYS A 1 107 ? 8.766 3.103 -20.557 1.00 88.56 107 LYS A N 1
ATOM 837 C CA . LYS A 1 107 ? 9.670 2.079 -21.123 1.00 88.56 107 LYS A CA 1
ATOM 838 C C . LYS A 1 107 ? 10.903 1.817 -20.261 1.00 88.56 107 LYS A C 1
ATOM 840 O O . LYS A 1 107 ? 11.432 0.717 -20.297 1.00 88.56 107 LYS A O 1
ATOM 845 N N . GLU A 1 108 ? 11.376 2.832 -19.545 1.00 90.00 108 GLU A N 1
ATOM 846 C CA . GLU A 1 108 ? 12.527 2.730 -18.651 1.00 90.00 108 GLU A CA 1
ATOM 847 C C . GLU A 1 108 ? 12.056 2.984 -17.221 1.00 90.00 108 GLU A C 1
ATOM 849 O O . GLU A 1 108 ? 11.311 3.933 -16.960 1.00 90.00 108 GLU A O 1
ATOM 854 N N . SER A 1 109 ? 12.496 2.140 -16.290 1.00 91.19 109 SER A N 1
ATOM 855 C CA . SER A 1 109 ? 12.267 2.369 -14.865 1.00 91.19 109 SER A CA 1
ATOM 856 C C . SER A 1 109 ? 13.131 3.529 -14.352 1.00 91.19 109 SER A C 1
ATOM 858 O O . SER A 1 109 ? 14.210 3.799 -14.884 1.00 91.19 109 SER A O 1
ATOM 860 N N . PHE A 1 110 ? 12.711 4.187 -13.266 1.00 90.19 110 PHE A N 1
ATOM 861 C CA . PHE A 1 110 ? 13.512 5.246 -12.634 1.00 90.19 110 PHE A CA 1
ATOM 862 C C . PHE A 1 110 ? 14.939 4.774 -12.305 1.00 90.19 110 PHE A C 1
ATOM 864 O O . PHE A 1 110 ? 15.904 5.487 -12.554 1.00 90.19 110 PHE A O 1
ATOM 871 N N . ASN A 1 111 ? 15.085 3.542 -11.808 1.00 89.62 111 ASN A N 1
ATOM 872 C CA . ASN A 1 111 ? 16.384 2.962 -11.468 1.00 89.62 111 ASN A CA 1
ATOM 873 C C . ASN A 1 111 ? 17.291 2.812 -12.704 1.00 89.62 111 ASN A C 1
ATOM 875 O O . ASN A 1 111 ? 18.488 3.086 -12.644 1.00 89.62 111 ASN A O 1
ATOM 879 N N . GLU A 1 112 ? 16.736 2.423 -13.853 1.00 90.62 112 GLU A N 1
ATOM 880 C CA . GLU A 1 112 ? 17.494 2.403 -15.108 1.00 90.62 112 GLU A CA 1
ATOM 881 C C . GLU A 1 112 ? 17.872 3.798 -15.582 1.00 90.62 112 GLU A C 1
ATOM 883 O O . GLU A 1 112 ? 19.011 4.007 -15.997 1.00 90.62 112 GLU A O 1
ATOM 888 N N . MET A 1 113 ? 16.938 4.747 -15.526 1.00 92.00 113 MET A N 1
ATOM 889 C CA . MET A 1 113 ? 17.201 6.133 -15.904 1.00 92.00 113 MET A CA 1
ATOM 890 C C . MET A 1 113 ? 18.312 6.737 -15.038 1.00 92.00 113 MET A C 1
ATOM 892 O O . MET A 1 113 ? 19.210 7.389 -15.570 1.00 92.00 113 MET A O 1
ATOM 896 N N . TRP A 1 114 ? 18.295 6.448 -13.735 1.00 91.75 114 TRP A N 1
ATOM 897 C CA . TRP A 1 114 ? 19.329 6.834 -12.779 1.00 91.75 114 TRP A CA 1
ATOM 898 C C . TRP A 1 114 ? 20.689 6.217 -13.129 1.00 91.75 114 TRP A C 1
ATOM 900 O O . TRP A 1 114 ? 21.667 6.934 -13.315 1.00 91.75 114 TRP A O 1
ATOM 910 N N . LYS A 1 115 ? 20.753 4.894 -13.337 1.00 90.44 115 LYS A N 1
ATOM 911 C CA . LYS A 1 115 ? 21.993 4.198 -13.743 1.00 90.44 115 LYS A CA 1
ATOM 912 C C . LYS A 1 115 ? 22.551 4.685 -15.083 1.00 90.44 115 LYS A C 1
ATOM 914 O O . LYS A 1 115 ? 23.759 4.637 -15.296 1.00 90.44 115 LYS A O 1
A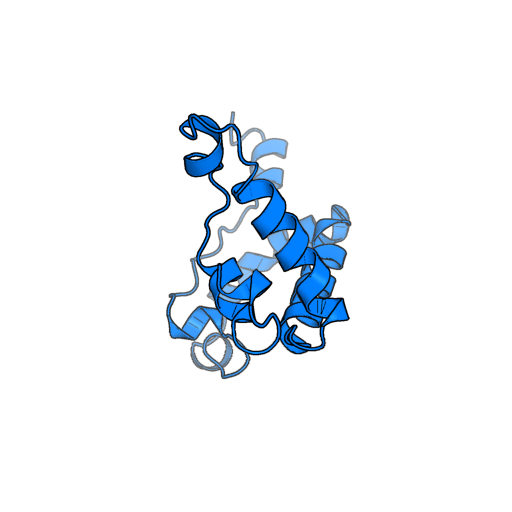TOM 919 N N . LYS A 1 116 ? 21.681 5.139 -15.988 1.00 92.75 116 LYS A N 1
ATOM 920 C CA . LYS A 1 116 ? 22.036 5.708 -17.298 1.00 92.75 116 LYS A CA 1
ATOM 921 C C . LYS A 1 116 ? 22.366 7.210 -17.232 1.00 92.75 116 LYS A C 1
ATOM 923 O O . LYS A 1 116 ? 22.592 7.799 -18.285 1.00 92.75 116 LYS A O 1
ATOM 928 N N . ASN A 1 117 ? 22.378 7.834 -16.047 1.00 91.38 117 ASN A N 1
ATOM 929 C CA . ASN A 1 117 ? 22.565 9.281 -15.847 1.00 91.38 117 ASN A CA 1
ATOM 930 C C . ASN A 1 117 ? 21.579 10.159 -16.650 1.00 91.38 117 ASN A C 1
ATOM 932 O O . ASN A 1 117 ? 21.903 11.281 -17.040 1.00 91.38 117 ASN A O 1
ATOM 936 N N . LYS A 1 118 ? 20.368 9.655 -16.920 1.00 89.44 118 LYS A N 1
ATOM 937 C CA . LYS A 1 118 ? 19.299 10.402 -17.612 1.00 89.44 118 LYS A CA 1
ATOM 938 C C . LYS A 1 118 ? 18.492 11.296 -16.669 1.00 89.44 118 LYS A C 1
ATOM 940 O O . LYS A 1 118 ? 17.785 12.186 -17.129 1.00 89.44 118 LYS A O 1
ATOM 945 N N . VAL A 1 119 ? 18.581 11.040 -15.367 1.00 84.69 119 VAL A N 1
ATOM 946 C CA . VAL A 1 119 ? 17.941 11.808 -14.294 1.00 84.69 119 VAL A CA 1
ATOM 947 C C . VAL A 1 119 ? 19.042 12.193 -13.311 1.00 84.69 119 VAL A C 1
ATOM 949 O O . VAL A 1 119 ? 19.900 11.360 -13.021 1.00 84.69 119 VAL A O 1
ATOM 952 N N . LYS A 1 120 ? 19.051 13.458 -12.884 1.00 68.00 120 LYS A N 1
ATOM 953 C CA . LYS A 1 120 ? 20.002 14.017 -11.914 1.00 68.00 120 LYS A CA 1
ATOM 954 C C . LYS A 1 120 ? 19.393 14.066 -10.524 1.00 68.00 120 LYS A C 1
ATOM 956 O O . LYS A 1 120 ? 18.161 14.271 -10.452 1.00 68.00 120 LYS A O 1
#

Radius of gyration: 20.05 Å; chains: 1; bounding box: 42×32×52 Å

pLDDT: mean 90.46, std 4.33, range [62.91, 96.19]

Organism: NCBI:txid547042

Foldseek 3Di:
DCCVVPCQVCVCVLVVDPLPCPCQVPDPVNDRVSVVSVVSPVCCVVVVNDDPVVVVVVVVVCVQVVDPVSVQVCLQCVQVLVVDDPPVCDDPVCPCNPVDDDDRRDNDDPVRCVVVVVDD